Protein AF-A0A955VB31-F1 (afdb_monomer)

Mean predicted aligned error: 6.24 Å

pLDDT: mean 86.41, std 16.49, range [27.7, 98.5]

Foldseek 3Di:
DDDDPPDQDQKDKDWDWPDPDLPFPTKIWIWMAGVVLPGDFAWDKDWAAADWQLRDRTWIKMQGRADSVNPHGPWIWTWHGWMWTWHGGPGQQFKTWTKTAFTKTATWDADPPRRTTDGDDVTDIDTDHMDTDIDGRHPDD

Nearest PDB structures (foldseek):
  2bc3-assembly1_B-2  TM=2.198E-01  e=5.499E+00  Streptomyces avidinii

Sequence (141 aa):
VFSDDGTTPAALYYELYDTTDESAPYSLVSVELYYDFGAETGAQNITFTGENYADCGYCLLIYADCAADGSSCDKTYLAQSGTLDITANGGMTGNFAGSLSDVTLTEVTVDDEDFTSTPVAGGKTWCLPSLSFDQTIEPGE

Radius of gyration: 14.79 Å; Cα contacts (8 Å, |Δi|>4): 337; chains: 1; bounding box: 37×32×34 Å

Structure (mmCIF, N/CA/C/O backbone):
data_AF-A0A955VB31-F1
#
_entry.id   AF-A0A955VB31-F1
#
loop_
_atom_site.group_PDB
_atom_site.id
_atom_site.type_symbol
_atom_site.label_atom_id
_atom_site.label_alt_id
_atom_site.label_comp_id
_atom_site.label_asym_id
_atom_site.label_entity_id
_atom_site.label_seq_id
_atom_site.pdbx_PDB_ins_code
_atom_site.Cartn_x
_atom_site.Cartn_y
_atom_site.Cartn_z
_atom_site.occupancy
_atom_site.B_iso_or_equiv
_atom_site.auth_seq_id
_atom_site.auth_comp_id
_atom_site.auth_asym_id
_atom_site.auth_atom_id
_atom_site.pdbx_PDB_model_num
ATOM 1 N N . VAL A 1 1 ? 11.341 -11.866 -9.174 1.00 27.70 1 VAL A N 1
ATOM 2 C CA . VAL A 1 1 ? 11.832 -12.245 -10.528 1.00 27.70 1 VAL A CA 1
ATOM 3 C C . VAL A 1 1 ? 11.097 -11.399 -11.550 1.00 27.70 1 VAL A C 1
ATOM 5 O O . VAL A 1 1 ? 10.016 -11.772 -11.992 1.00 27.70 1 VAL A O 1
ATOM 8 N N . PHE A 1 2 ? 11.649 -10.236 -11.875 1.00 36.94 2 PHE A N 1
ATOM 9 C CA . PHE A 1 2 ? 11.095 -9.334 -12.883 1.00 36.94 2 PHE A CA 1
ATOM 10 C C . PHE A 1 2 ? 11.686 -9.679 -14.261 1.00 36.94 2 PHE A C 1
ATOM 12 O O . PHE A 1 2 ? 12.866 -10.007 -14.368 1.00 36.94 2 PHE A O 1
ATOM 19 N N . SER A 1 3 ? 10.867 -9.669 -15.316 1.00 31.22 3 SER A N 1
ATOM 20 C CA . SER A 1 3 ? 11.336 -9.690 -16.710 1.00 31.22 3 SER A CA 1
ATOM 21 C C . SER A 1 3 ? 11.099 -8.306 -17.303 1.00 31.22 3 SER A C 1
ATOM 23 O O . SER A 1 3 ? 9.955 -7.877 -17.406 1.00 31.22 3 SER A O 1
ATOM 25 N N . ASP A 1 4 ? 12.194 -7.623 -17.629 1.00 44.66 4 ASP A N 1
ATOM 26 C CA . ASP A 1 4 ? 12.269 -6.254 -18.148 1.00 44.66 4 ASP A CA 1
ATOM 27 C C . ASP A 1 4 ? 12.344 -6.284 -19.687 1.00 44.66 4 ASP A C 1
ATOM 29 O O . ASP A 1 4 ? 13.240 -6.915 -20.256 1.00 44.66 4 ASP A O 1
ATOM 33 N N . ASP A 1 5 ? 11.389 -5.645 -20.367 1.00 40.16 5 ASP A N 1
ATOM 34 C CA . ASP A 1 5 ? 11.367 -5.477 -21.826 1.00 40.16 5 ASP A CA 1
ATOM 35 C C . ASP A 1 5 ? 11.676 -4.034 -22.279 1.00 40.16 5 ASP A C 1
ATOM 37 O O . ASP A 1 5 ? 11.597 -3.724 -23.473 1.00 40.16 5 ASP A O 1
ATOM 41 N N . GLY A 1 6 ? 12.087 -3.154 -21.358 1.00 39.31 6 GLY A N 1
ATOM 42 C CA . GLY A 1 6 ? 12.460 -1.771 -21.657 1.00 39.31 6 GLY A CA 1
ATOM 43 C C . GLY A 1 6 ? 11.286 -0.833 -21.957 1.00 39.31 6 GLY A C 1
ATOM 44 O O . GLY A 1 6 ? 11.516 0.295 -22.405 1.00 39.31 6 GLY A O 1
ATOM 45 N N . THR A 1 7 ? 10.044 -1.257 -21.715 1.00 45.91 7 THR A N 1
ATOM 46 C CA . THR A 1 7 ? 8.884 -0.362 -21.608 1.00 45.91 7 THR A CA 1
ATOM 47 C C . THR A 1 7 ? 8.638 -0.009 -20.139 1.00 45.91 7 THR A C 1
ATOM 49 O O . THR A 1 7 ? 9.055 -0.738 -19.243 1.00 45.91 7 THR A O 1
ATOM 52 N N . THR A 1 8 ? 8.037 1.151 -19.847 1.00 49.53 8 THR A N 1
ATOM 53 C CA . THR A 1 8 ? 7.567 1.439 -18.479 1.00 49.53 8 THR A CA 1
ATOM 54 C C . THR A 1 8 ? 6.719 0.255 -18.013 1.00 49.53 8 THR A C 1
ATOM 56 O O . THR A 1 8 ? 5.786 -0.103 -18.735 1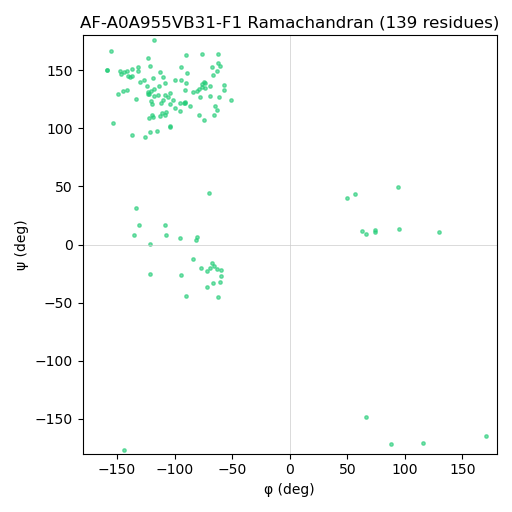.00 49.53 8 THR A O 1
ATOM 59 N N . PRO A 1 9 ? 7.034 -0.375 -16.871 1.00 56.00 9 PRO A N 1
ATOM 60 C CA . PRO A 1 9 ? 6.349 -1.587 -16.465 1.00 56.00 9 PRO A CA 1
ATOM 61 C C . PRO A 1 9 ? 4.902 -1.218 -16.149 1.00 56.00 9 PRO A C 1
ATOM 63 O O . PRO A 1 9 ? 4.636 -0.128 -15.644 1.00 56.00 9 PRO A O 1
ATOM 66 N N . ALA A 1 10 ? 3.961 -2.119 -16.422 1.00 61.34 10 ALA A N 1
ATOM 67 C CA . ALA A 1 10 ? 2.559 -1.883 -16.080 1.00 61.34 10 ALA A CA 1
ATOM 68 C C . ALA A 1 10 ? 2.365 -1.670 -14.563 1.00 61.34 10 ALA A C 1
ATOM 70 O O . ALA A 1 10 ? 1.444 -0.960 -14.161 1.00 61.34 10 ALA A O 1
ATOM 71 N N . ALA A 1 11 ? 3.259 -2.242 -13.739 1.00 68.00 11 ALA A N 1
ATOM 72 C CA . ALA A 1 11 ? 3.230 -2.161 -12.283 1.00 68.00 11 ALA A CA 1
ATOM 73 C C . ALA A 1 11 ? 4.636 -2.078 -11.647 1.00 68.00 11 ALA A C 1
ATOM 75 O O . ALA A 1 11 ? 5.583 -2.684 -12.153 1.00 68.00 11 ALA A O 1
ATOM 76 N N . LEU A 1 12 ? 4.758 -1.392 -10.507 1.00 74.25 12 LEU A N 1
ATOM 77 C CA . LEU A 1 12 ? 5.899 -1.462 -9.577 1.00 74.25 12 LEU A CA 1
ATOM 78 C C . LEU A 1 12 ? 5.405 -1.767 -8.164 1.00 74.25 12 LEU A C 1
ATOM 80 O O . LEU A 1 12 ? 4.398 -1.207 -7.751 1.00 74.25 12 LEU A O 1
ATOM 84 N N . TYR A 1 13 ? 6.140 -2.587 -7.415 1.00 78.19 13 TYR A N 1
ATOM 85 C CA . TYR A 1 13 ? 5.779 -2.999 -6.056 1.00 78.19 13 TYR A CA 1
ATOM 86 C C . TYR A 1 13 ? 6.900 -2.616 -5.093 1.00 78.19 13 TYR A C 1
ATOM 88 O O . TYR A 1 13 ? 8.063 -2.93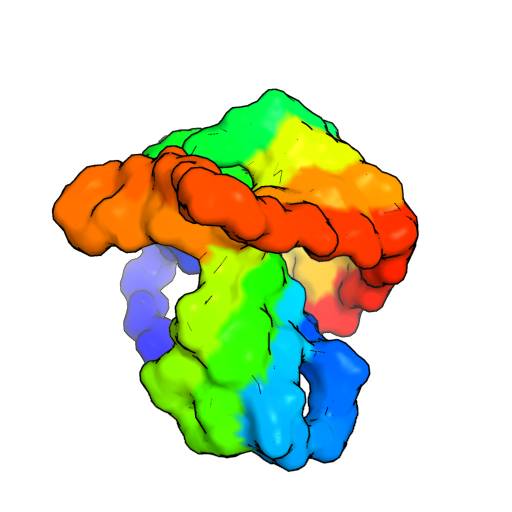9 -5.339 1.00 78.19 13 TYR A O 1
ATOM 96 N N . TYR A 1 14 ? 6.550 -1.942 -4.002 1.00 78.69 14 TYR A N 1
ATOM 97 C CA . TYR A 1 14 ? 7.475 -1.584 -2.931 1.00 78.69 14 TYR A CA 1
ATOM 98 C C . TYR A 1 14 ? 7.017 -2.214 -1.627 1.00 78.69 14 TYR A C 1
ATOM 100 O O . TYR A 1 14 ? 6.007 -1.799 -1.062 1.00 78.69 14 TYR A O 1
ATOM 108 N N . GLU A 1 15 ? 7.780 -3.185 -1.138 1.00 79.56 15 GLU A N 1
ATOM 109 C CA . GLU A 1 15 ? 7.461 -3.917 0.083 1.00 79.56 15 GLU A CA 1
ATOM 110 C C . GLU A 1 15 ? 8.343 -3.454 1.245 1.00 79.56 15 GLU A C 1
ATOM 112 O O . GLU A 1 15 ? 9.569 -3.366 1.141 1.00 79.56 15 GLU A O 1
ATOM 117 N N . LEU A 1 16 ? 7.708 -3.154 2.375 1.00 75.50 16 LEU A N 1
ATOM 118 C CA . LEU A 1 16 ? 8.353 -2.784 3.627 1.00 75.50 16 LEU A CA 1
ATOM 119 C C . LEU A 1 16 ? 7.991 -3.821 4.689 1.00 75.50 16 LEU A C 1
ATOM 121 O O . LEU A 1 16 ? 6.816 -4.103 4.936 1.00 75.50 16 LEU A O 1
ATOM 125 N N . TYR A 1 17 ? 9.017 -4.356 5.342 1.00 69.00 17 TYR A N 1
ATOM 126 C CA . TYR A 1 17 ? 8.887 -5.354 6.397 1.00 69.00 17 TYR A CA 1
ATOM 127 C C . TYR A 1 17 ? 8.792 -4.656 7.758 1.00 69.00 17 TYR A C 1
ATOM 129 O O . TYR A 1 17 ? 9.602 -3.782 8.067 1.00 69.00 17 TYR A O 1
ATOM 137 N N . ASP A 1 18 ? 7.826 -5.058 8.590 1.00 63.38 18 ASP A N 1
ATOM 138 C CA . ASP A 1 18 ? 7.659 -4.519 9.954 1.00 63.38 18 ASP A CA 1
ATOM 139 C C . ASP A 1 18 ? 8.794 -4.965 10.903 1.00 63.38 18 ASP A C 1
ATOM 141 O O . ASP A 1 18 ? 9.079 -4.339 11.924 1.00 63.38 18 ASP A O 1
ATOM 145 N N . THR A 1 19 ? 9.504 -6.045 10.564 1.00 58.03 19 THR A N 1
ATOM 146 C CA . THR A 1 19 ? 10.546 -6.621 11.421 1.00 58.03 19 THR A CA 1
ATOM 147 C C . THR A 1 19 ? 11.766 -7.049 10.618 1.00 58.03 19 THR A C 1
ATOM 149 O O . THR A 1 19 ? 11.628 -7.621 9.543 1.00 58.03 19 THR A O 1
ATOM 152 N N . THR A 1 20 ? 12.961 -6.882 11.187 1.00 56.41 20 THR A N 1
ATOM 153 C CA . THR A 1 20 ? 14.211 -7.461 10.654 1.00 56.41 20 THR A CA 1
ATOM 154 C C . THR A 1 20 ? 14.411 -8.933 11.042 1.00 56.41 20 THR A C 1
ATOM 156 O O . THR A 1 20 ? 15.478 -9.489 10.802 1.00 56.41 20 THR A O 1
ATOM 159 N N . ASP A 1 21 ? 13.438 -9.530 11.729 1.00 58.53 21 ASP A N 1
ATOM 160 C CA . ASP A 1 21 ? 13.469 -10.900 12.237 1.00 58.53 21 ASP A CA 1
ATOM 161 C C . ASP A 1 21 ? 12.208 -11.585 11.700 1.00 58.53 21 ASP A C 1
ATOM 163 O O . ASP A 1 21 ? 11.129 -11.435 12.267 1.00 58.53 21 ASP A O 1
ATOM 167 N N . GLU A 1 22 ? 12.321 -12.248 10.545 1.00 62.00 22 GLU A N 1
ATOM 168 C CA . GLU A 1 22 ? 11.218 -12.885 9.800 1.00 62.00 22 GLU A CA 1
ATOM 169 C C . GLU A 1 22 ? 10.666 -14.135 10.519 1.00 62.00 22 GLU A C 1
ATOM 171 O O . GLU A 1 22 ? 10.434 -15.195 9.934 1.00 62.00 22 GLU A O 1
ATOM 176 N N . SER A 1 23 ? 10.464 -14.058 11.833 1.00 68.75 23 SER A N 1
ATOM 177 C CA . SER A 1 23 ? 9.724 -15.078 12.556 1.00 68.75 23 SER A CA 1
ATOM 178 C C . SER A 1 23 ? 8.242 -14.909 12.241 1.00 68.75 23 SER A C 1
ATOM 180 O O . SER A 1 23 ? 7.600 -13.975 12.719 1.00 68.75 23 SER A O 1
ATOM 182 N N . ALA A 1 24 ? 7.695 -15.816 11.438 1.00 75.62 24 ALA A N 1
ATOM 183 C CA . ALA A 1 24 ? 6.273 -15.817 11.135 1.00 75.62 24 ALA A CA 1
ATOM 184 C C . ALA A 1 24 ? 5.389 -15.984 12.387 1.00 75.62 24 ALA A C 1
ATOM 186 O O . ALA A 1 24 ? 5.791 -16.652 13.350 1.00 75.62 24 ALA A O 1
ATOM 187 N N . PRO A 1 25 ? 4.142 -15.484 12.339 1.00 83.06 25 PRO A N 1
ATOM 188 C CA . PRO A 1 25 ? 3.572 -14.682 11.252 1.00 83.06 25 PRO A CA 1
ATOM 189 C C . PRO A 1 25 ? 4.113 -13.245 11.235 1.00 83.06 25 PRO A C 1
ATOM 191 O O . PRO A 1 25 ? 4.245 -12.630 12.291 1.00 83.06 25 PRO A O 1
ATOM 194 N N . TYR A 1 26 ? 4.381 -12.704 10.044 1.00 85.88 26 TYR A N 1
ATOM 195 C CA . TYR A 1 26 ? 4.757 -11.295 9.859 1.00 85.88 26 TYR A CA 1
ATOM 196 C C . TYR A 1 26 ? 3.738 -10.549 8.988 1.00 85.88 26 TYR A C 1
ATOM 198 O O . TYR A 1 26 ? 2.747 -11.122 8.530 1.00 85.88 26 TYR A O 1
ATOM 206 N N . SER A 1 27 ? 3.928 -9.240 8.826 1.00 89.88 27 SER A N 1
ATOM 207 C CA . SER A 1 27 ? 3.113 -8.396 7.949 1.00 89.88 27 SER A CA 1
ATOM 208 C C . SER A 1 27 ? 3.997 -7.516 7.069 1.00 89.88 27 SER A C 1
ATOM 210 O O . SER A 1 27 ? 5.095 -7.127 7.473 1.00 89.88 27 SER A O 1
ATOM 212 N N . LEU A 1 28 ? 3.499 -7.221 5.873 1.00 89.06 28 LEU A N 1
ATOM 213 C CA . LEU A 1 28 ? 4.154 -6.439 4.832 1.00 89.06 28 LEU A CA 1
ATOM 214 C C . LEU A 1 28 ? 3.296 -5.228 4.514 1.00 89.06 28 LEU A C 1
ATOM 216 O O . LEU A 1 28 ? 2.101 -5.379 4.268 1.00 89.06 28 LEU A O 1
ATOM 220 N N . VAL A 1 29 ? 3.903 -4.049 4.465 1.00 91.94 29 VAL A N 1
ATOM 221 C CA . VAL A 1 29 ? 3.281 -2.882 3.834 1.00 91.94 29 VAL A CA 1
ATOM 222 C C . VAL A 1 29 ? 3.723 -2.872 2.376 1.00 91.94 29 VAL A C 1
ATOM 224 O O . VAL A 1 29 ? 4.922 -2.827 2.116 1.00 91.94 29 VAL A O 1
ATOM 227 N N . SER A 1 30 ? 2.775 -2.910 1.442 1.00 93.25 30 SER A N 1
ATOM 228 C CA . SER A 1 30 ? 3.039 -2.874 0.000 1.00 93.25 30 SER A CA 1
ATOM 229 C C . SER A 1 30 ? 2.472 -1.596 -0.609 1.00 93.25 30 SER A C 1
ATOM 231 O O . SER A 1 30 ? 1.302 -1.268 -0.400 1.00 93.25 30 SER A O 1
ATOM 233 N N . VAL A 1 31 ? 3.299 -0.865 -1.355 1.00 93.38 31 VAL A N 1
ATOM 234 C CA . VAL A 1 31 ? 2.855 0.225 -2.229 1.00 93.38 31 VAL A CA 1
ATOM 235 C C . VAL A 1 31 ? 2.993 -0.248 -3.668 1.00 93.38 31 VAL A C 1
ATOM 237 O O . VAL A 1 31 ? 4.107 -0.422 -4.161 1.00 93.38 31 VAL A O 1
ATOM 240 N N . GLU A 1 32 ? 1.864 -0.444 -4.338 1.00 93.88 32 GLU A N 1
ATOM 241 C CA . GLU A 1 32 ? 1.797 -0.911 -5.723 1.00 93.88 32 GLU A CA 1
ATOM 242 C C . GLU A 1 32 ? 1.411 0.256 -6.637 1.00 93.88 32 GLU A C 1
ATOM 244 O O . GLU A 1 32 ? 0.437 0.967 -6.383 1.00 93.88 32 GLU A O 1
ATOM 249 N N . LEU A 1 33 ? 2.207 0.497 -7.676 1.00 93.56 33 LEU A N 1
ATOM 250 C CA . LEU A 1 33 ? 2.040 1.604 -8.611 1.00 93.56 33 LEU A CA 1
ATOM 251 C C . LEU A 1 33 ? 1.673 1.045 -9.974 1.00 93.56 33 LEU A C 1
ATOM 253 O O . LEU A 1 33 ? 2.534 0.479 -10.643 1.00 93.56 33 LEU A O 1
ATOM 257 N N . TYR A 1 34 ? 0.438 1.265 -10.405 1.00 92.12 34 TYR A N 1
ATOM 258 C CA . TYR A 1 34 ? -0.061 0.855 -11.710 1.00 92.12 34 TYR A CA 1
ATOM 259 C C . TYR A 1 34 ? -0.147 2.054 -12.658 1.00 92.12 34 TYR A C 1
ATOM 261 O O . TYR A 1 34 ? -1.060 2.880 -12.586 1.00 92.12 34 TYR A O 1
ATOM 269 N N . TYR A 1 35 ? 0.822 2.168 -13.566 1.00 90.00 35 TYR A N 1
ATOM 270 C CA . TYR A 1 35 ? 0.952 3.335 -14.449 1.00 90.00 35 TYR A CA 1
ATOM 271 C C . TYR A 1 35 ? -0.206 3.461 -15.446 1.00 90.00 35 TYR A C 1
ATOM 273 O O . TYR A 1 35 ? -0.655 4.573 -15.728 1.00 90.00 35 TYR A O 1
ATOM 281 N N . ASP A 1 36 ? -0.766 2.337 -15.898 1.00 90.94 36 ASP A N 1
ATOM 282 C CA . ASP A 1 36 ? -1.948 2.320 -16.773 1.00 90.94 36 ASP A CA 1
ATOM 283 C C . ASP A 1 36 ? -3.226 2.816 -16.066 1.00 90.94 36 ASP A C 1
ATOM 285 O O . ASP A 1 36 ? -4.192 3.205 -16.726 1.00 90.94 36 ASP A O 1
ATOM 289 N N . PHE A 1 37 ? -3.207 2.872 -14.731 1.00 91.88 37 PHE A N 1
ATOM 290 C CA . PHE A 1 37 ? -4.296 3.353 -13.876 1.00 91.88 37 PHE A CA 1
ATOM 291 C C . PHE A 1 37 ? -3.982 4.716 -13.234 1.00 91.88 37 PHE A C 1
ATOM 293 O O . PHE A 1 37 ? -4.643 5.145 -12.290 1.00 91.88 37 PHE A O 1
ATOM 300 N N . GLY A 1 38 ? -2.993 5.438 -13.772 1.00 91.75 38 GLY A N 1
ATOM 301 C CA . GLY A 1 38 ? -2.696 6.817 -13.384 1.00 91.75 38 GLY A CA 1
ATOM 302 C C . GLY A 1 38 ? -1.619 6.974 -12.312 1.00 91.75 38 GLY A C 1
ATOM 303 O O . GLY A 1 38 ? -1.477 8.070 -11.769 1.00 91.75 38 GLY A O 1
ATOM 304 N N . ALA A 1 39 ? -0.842 5.927 -12.010 1.00 93.69 39 ALA A N 1
ATOM 305 C CA . ALA A 1 39 ? 0.417 6.129 -11.299 1.00 93.69 39 ALA A CA 1
ATOM 306 C C . ALA A 1 39 ? 1.383 6.974 -12.142 1.00 93.69 39 ALA A C 1
ATOM 308 O O . ALA A 1 39 ? 1.392 6.909 -13.370 1.00 93.69 39 ALA A O 1
ATOM 309 N N . GLU A 1 40 ? 2.236 7.749 -11.482 1.00 92.25 40 GLU A N 1
ATOM 310 C CA . GLU A 1 40 ? 3.195 8.644 -12.118 1.00 92.25 40 GLU A CA 1
ATOM 311 C C . GLU A 1 40 ? 4.558 8.551 -11.425 1.00 92.25 40 GLU A C 1
ATOM 313 O O . GLU A 1 40 ? 4.678 8.283 -10.228 1.00 92.25 40 GLU A O 1
ATOM 318 N N . THR A 1 41 ? 5.620 8.794 -12.192 1.00 91.94 41 THR A N 1
ATOM 319 C CA . THR A 1 41 ? 6.965 9.010 -11.644 1.00 91.94 41 THR A CA 1
ATOM 320 C C . THR A 1 41 ? 7.098 10.412 -11.044 1.00 91.94 41 THR A C 1
ATOM 322 O O . THR A 1 41 ? 6.344 11.322 -11.388 1.00 91.94 41 THR A O 1
ATOM 325 N N . GLY A 1 42 ? 8.128 10.626 -10.226 1.00 92.69 42 GLY A N 1
ATOM 326 C CA . GLY A 1 42 ? 8.390 11.905 -9.566 1.00 92.69 42 GLY A CA 1
ATOM 327 C C . GLY A 1 42 ? 7.669 12.064 -8.226 1.00 92.69 42 GLY A C 1
ATOM 328 O O . GLY A 1 42 ? 7.129 11.111 -7.674 1.00 92.69 42 GLY A O 1
ATOM 329 N N . ALA A 1 43 ? 7.730 13.275 -7.672 1.00 95.94 43 ALA A N 1
ATOM 330 C CA . ALA A 1 43 ? 7.093 13.589 -6.398 1.00 95.94 43 ALA A CA 1
ATOM 331 C C . ALA A 1 43 ? 5.578 13.748 -6.572 1.00 95.94 43 ALA A C 1
ATOM 333 O O . ALA A 1 43 ? 5.134 14.408 -7.512 1.00 95.94 43 ALA A O 1
ATOM 334 N N . GLN A 1 44 ? 4.805 13.154 -5.669 1.00 97.06 44 GLN A N 1
ATOM 335 C CA . GLN A 1 44 ? 3.350 13.055 -5.756 1.00 97.06 44 GLN A CA 1
ATOM 336 C C . GLN A 1 44 ? 2.744 13.106 -4.356 1.00 97.06 44 GLN A C 1
ATOM 338 O O . GLN A 1 44 ? 3.325 12.587 -3.408 1.00 97.06 44 GLN A O 1
ATOM 343 N N . ASN A 1 45 ? 1.556 13.690 -4.233 1.00 97.56 45 ASN A N 1
ATOM 344 C CA . ASN A 1 45 ? 0.790 13.672 -2.992 1.00 97.56 45 ASN A CA 1
ATOM 345 C C . ASN A 1 45 ? -0.575 13.040 -3.270 1.00 97.56 45 ASN A C 1
ATOM 347 O O . ASN A 1 45 ? -1.406 13.621 -3.968 1.00 97.56 45 ASN A O 1
ATOM 351 N N . ILE A 1 46 ? -0.772 11.829 -2.760 1.00 97.69 46 ILE A N 1
ATOM 352 C CA . ILE A 1 46 ? -1.948 11.001 -3.003 1.00 97.69 46 ILE A CA 1
ATOM 353 C C . ILE A 1 46 ? -2.780 10.967 -1.729 1.00 97.69 46 ILE A C 1
ATOM 355 O O . ILE A 1 46 ? -2.270 10.659 -0.655 1.00 97.69 46 ILE A O 1
ATOM 359 N N . THR A 1 47 ? -4.071 11.269 -1.844 1.00 98.06 47 THR A N 1
ATOM 360 C CA . THR A 1 47 ? -5.040 11.086 -0.758 1.00 98.06 47 THR A CA 1
ATOM 361 C C . THR A 1 47 ? -5.880 9.857 -1.057 1.00 98.06 47 THR A C 1
ATOM 363 O O . THR A 1 47 ? -6.569 9.837 -2.074 1.00 98.06 47 THR A O 1
ATOM 366 N N . PHE A 1 48 ? -5.861 8.875 -0.159 1.00 97.56 48 PHE A N 1
ATOM 367 C CA . PHE A 1 48 ? -6.709 7.696 -0.285 1.00 97.56 48 PHE A CA 1
ATOM 368 C C . PHE A 1 48 ? -8.153 8.058 0.045 1.00 97.56 48 PHE A C 1
ATOM 370 O O . PHE A 1 48 ? -8.417 8.745 1.040 1.00 97.56 48 PHE A O 1
ATOM 377 N N . THR A 1 49 ? -9.092 7.603 -0.781 1.00 96.12 49 THR A N 1
ATOM 378 C CA . THR A 1 49 ? -10.527 7.916 -0.606 1.00 96.12 49 THR A CA 1
ATOM 379 C C . THR A 1 49 ? -11.448 6.699 -0.681 1.00 96.12 49 THR A C 1
ATOM 381 O O . THR A 1 49 ? -12.664 6.855 -0.805 1.00 96.12 49 THR A O 1
ATOM 384 N N . GLY A 1 50 ? -10.877 5.499 -0.544 1.00 90.75 50 GLY A N 1
ATOM 385 C CA . GLY A 1 50 ? -11.597 4.230 -0.626 1.00 90.75 50 GLY A CA 1
ATOM 386 C C . GLY A 1 50 ? -11.550 3.648 -2.028 1.00 90.75 50 GLY A C 1
ATOM 387 O O . GLY A 1 50 ? -12.601 3.324 -2.580 1.00 90.75 50 GLY A O 1
ATOM 388 N N . GLU A 1 51 ? -10.351 3.568 -2.616 1.00 90.06 51 GLU A N 1
ATOM 389 C CA . GLU A 1 51 ? -10.184 2.973 -3.941 1.00 90.06 51 GLU A CA 1
ATOM 390 C C . GLU A 1 51 ? -10.580 1.490 -3.948 1.00 90.06 51 GLU A C 1
ATOM 392 O O . GLU A 1 51 ? -10.551 0.803 -2.918 1.00 90.06 51 GLU A O 1
ATOM 397 N N . ASN A 1 52 ? -10.939 0.992 -5.133 1.00 96.81 52 ASN A N 1
ATOM 398 C CA . ASN A 1 52 ? -10.990 -0.435 -5.389 1.00 96.81 52 ASN A CA 1
ATOM 399 C C . ASN A 1 52 ? -9.620 -0.896 -5.899 1.00 96.81 52 ASN A C 1
ATOM 401 O O . ASN A 1 52 ? -8.928 -0.153 -6.591 1.00 96.81 52 ASN A O 1
ATOM 405 N N . TYR A 1 53 ? -9.226 -2.128 -5.587 1.00 97.44 53 TYR A N 1
ATOM 406 C CA . TYR A 1 53 ? -7.968 -2.665 -6.102 1.00 97.44 53 TYR A CA 1
ATOM 407 C C . TYR A 1 53 ? -7.927 -2.723 -7.641 1.00 97.44 53 TYR A C 1
ATOM 409 O O . TYR A 1 53 ? -6.883 -2.478 -8.234 1.00 97.44 53 TYR A O 1
ATOM 417 N N . ALA A 1 54 ? -9.070 -2.954 -8.294 1.00 96.56 54 ALA A N 1
ATOM 418 C CA . ALA A 1 54 ? -9.163 -3.072 -9.749 1.00 96.56 54 ALA A CA 1
ATOM 419 C C . ALA A 1 54 ? -8.835 -1.780 -10.521 1.00 96.56 54 ALA A C 1
ATOM 421 O O . ALA A 1 54 ? -8.611 -1.840 -11.731 1.00 96.56 54 ALA A O 1
ATOM 422 N N . ASP A 1 55 ? -8.875 -0.614 -9.867 1.00 94.25 55 ASP A N 1
ATOM 423 C CA . ASP A 1 55 ? -8.736 0.683 -10.532 1.00 94.25 55 ASP A CA 1
ATOM 424 C C . ASP A 1 55 ? -7.800 1.682 -9.832 1.00 94.25 55 ASP A C 1
ATOM 426 O O . ASP A 1 55 ? -7.697 2.832 -10.272 1.00 94.25 55 ASP A O 1
ATOM 430 N N . CYS A 1 56 ? -7.063 1.271 -8.795 1.00 94.94 56 CYS A N 1
ATOM 431 C CA . CYS A 1 56 ? -6.091 2.146 -8.144 1.00 94.94 56 CYS A CA 1
ATOM 432 C C . CYS A 1 56 ? -4.787 2.275 -8.945 1.00 94.94 56 CYS A C 1
ATOM 434 O O . CYS A 1 56 ? -4.104 1.304 -9.250 1.00 94.94 56 CYS A O 1
ATOM 436 N N . GLY A 1 57 ? -4.385 3.520 -9.221 1.00 95.19 57 GLY A N 1
ATOM 437 C CA . GLY A 1 57 ? -3.026 3.819 -9.681 1.00 95.19 57 GLY A CA 1
ATOM 438 C C . GLY A 1 57 ? -1.994 3.665 -8.560 1.00 95.19 57 GLY A C 1
ATOM 439 O O . GLY A 1 57 ? -0.897 3.179 -8.793 1.00 95.19 57 GLY A O 1
ATOM 440 N N . TYR A 1 58 ? -2.351 4.037 -7.328 1.00 95.81 58 TYR A N 1
ATOM 441 C CA . TYR A 1 58 ? -1.511 3.866 -6.141 1.00 95.81 58 TYR A CA 1
ATOM 442 C C . TYR A 1 58 ? -2.261 3.013 -5.124 1.00 95.81 58 TYR A C 1
ATOM 444 O O . TYR A 1 58 ? -3.094 3.524 -4.376 1.00 95.81 58 TYR A O 1
ATOM 452 N N . CYS A 1 59 ? -1.982 1.718 -5.102 1.00 97.00 59 CYS A N 1
ATOM 453 C CA . CYS A 1 59 ? -2.628 0.782 -4.195 1.00 97.00 59 CYS A CA 1
ATOM 454 C C . CYS A 1 59 ? -1.748 0.597 -2.960 1.00 97.00 59 CYS A C 1
ATOM 456 O O . CYS A 1 59 ? -0.633 0.083 -3.049 1.00 97.00 59 CYS A O 1
ATOM 458 N N . LEU A 1 60 ? -2.240 1.023 -1.798 1.00 97.12 60 LEU A N 1
ATOM 459 C CA . LEU A 1 60 ? -1.568 0.782 -0.526 1.00 97.12 60 LEU A CA 1
ATOM 460 C C . LEU A 1 60 ? -2.220 -0.396 0.187 1.00 97.12 60 LEU A C 1
ATOM 462 O O . LEU A 1 60 ? -3.388 -0.328 0.584 1.00 97.12 60 LEU A O 1
ATOM 466 N N . LEU A 1 61 ? -1.434 -1.446 0.381 1.00 97.12 61 LEU A N 1
ATOM 467 C CA . LEU A 1 61 ? -1.875 -2.708 0.944 1.00 97.12 61 LEU A CA 1
ATOM 468 C C . LEU A 1 61 ? -1.090 -3.060 2.205 1.00 97.12 61 LEU A C 1
ATOM 470 O O . LEU A 1 61 ? 0.071 -2.683 2.373 1.00 97.12 61 LEU A O 1
ATOM 474 N N . ILE A 1 62 ? -1.727 -3.836 3.078 1.00 95.62 62 ILE A N 1
ATOM 475 C CA . ILE A 1 62 ? -1.030 -4.646 4.074 1.00 95.62 62 ILE A CA 1
ATOM 476 C C . ILE A 1 62 ? -1.372 -6.106 3.829 1.00 95.62 62 ILE A C 1
ATOM 478 O O . ILE A 1 62 ? -2.539 -6.494 3.928 1.00 95.62 62 ILE A O 1
ATOM 482 N N . TYR A 1 63 ? -0.350 -6.913 3.571 1.00 94.75 63 TYR A N 1
ATOM 483 C CA . TYR A 1 63 ? -0.458 -8.364 3.614 1.00 94.75 63 TYR A CA 1
ATOM 484 C C . TYR A 1 63 ? -0.084 -8.818 5.022 1.00 94.75 63 TYR A C 1
ATOM 486 O O . TYR A 1 63 ? 0.996 -8.493 5.514 1.00 94.75 63 TYR A O 1
ATOM 494 N N . ALA A 1 64 ? -0.989 -9.510 5.706 1.00 93.38 64 ALA A N 1
ATOM 495 C CA . ALA A 1 64 ? -0.812 -9.889 7.103 1.00 93.38 64 ALA A CA 1
ATOM 496 C C . ALA A 1 64 ? -0.921 -11.395 7.304 1.00 93.38 64 ALA A C 1
ATOM 498 O O . ALA A 1 64 ? -1.512 -12.115 6.498 1.00 93.38 64 ALA A O 1
ATOM 499 N N . ASP A 1 65 ? -0.381 -11.839 8.439 1.00 92.50 65 ASP A N 1
ATOM 500 C CA . ASP A 1 65 ? -0.282 -13.247 8.806 1.00 92.50 65 ASP A CA 1
ATOM 501 C C . ASP A 1 65 ? 0.481 -14.061 7.742 1.00 92.50 65 ASP A C 1
ATOM 503 O O . ASP A 1 65 ? 0.073 -15.150 7.344 1.00 92.50 65 ASP A O 1
ATOM 507 N N . CYS A 1 66 ? 1.595 -13.502 7.259 1.00 90.31 66 CYS A N 1
ATOM 508 C CA . CYS A 1 66 ? 2.430 -14.117 6.234 1.00 90.31 66 CYS A CA 1
ATOM 509 C C . CYS A 1 66 ? 3.249 -15.292 6.787 1.00 90.31 66 CYS A C 1
ATOM 511 O O . CYS A 1 66 ? 3.792 -15.229 7.898 1.00 90.31 66 CYS A O 1
ATOM 513 N N . ALA A 1 67 ? 3.343 -16.369 6.004 1.00 88.69 67 ALA A N 1
ATOM 514 C CA . ALA A 1 67 ? 4.146 -17.548 6.311 1.00 88.69 67 ALA A CA 1
ATOM 515 C C . ALA A 1 67 ? 5.649 -17.224 6.279 1.00 88.69 67 ALA A C 1
ATOM 517 O O . ALA A 1 67 ? 6.076 -16.335 5.555 1.00 88.69 67 ALA A O 1
ATOM 518 N N . ALA A 1 68 ? 6.465 -17.971 7.034 1.00 82.94 68 ALA A N 1
ATOM 519 C CA . ALA A 1 68 ? 7.897 -17.670 7.217 1.00 82.94 68 ALA A CA 1
ATOM 520 C C . ALA A 1 68 ? 8.725 -17.731 5.927 1.00 82.94 68 ALA A C 1
ATOM 522 O O . ALA A 1 68 ? 9.819 -17.190 5.874 1.00 82.94 68 ALA A O 1
ATOM 523 N N . ASP A 1 69 ? 8.228 -18.433 4.913 1.00 80.00 69 ASP A N 1
ATOM 524 C CA . ASP A 1 69 ? 8.849 -18.544 3.596 1.00 80.00 69 ASP A CA 1
ATOM 525 C C . ASP A 1 69 ? 8.292 -17.530 2.582 1.00 80.00 69 ASP A C 1
ATOM 527 O O . ASP A 1 69 ? 8.622 -17.614 1.400 1.00 80.00 69 ASP A O 1
ATOM 531 N N . GLY A 1 70 ? 7.419 -16.615 3.020 1.00 76.69 70 GLY A N 1
ATOM 532 C CA . GLY A 1 70 ? 6.756 -15.613 2.185 1.00 76.69 70 GLY A CA 1
ATOM 533 C C . GLY A 1 70 ? 5.785 -16.185 1.153 1.00 76.69 70 GLY A C 1
ATOM 534 O O . GLY A 1 70 ? 5.311 -15.453 0.291 1.00 76.69 70 GLY A O 1
ATOM 535 N N . SER A 1 71 ? 5.475 -17.485 1.210 1.00 82.75 71 SER A N 1
ATOM 536 C CA . SER A 1 71 ? 4.682 -18.153 0.170 1.00 82.75 71 SER A CA 1
ATOM 537 C C . SER A 1 71 ? 3.201 -17.769 0.170 1.00 82.75 71 SER A C 1
ATOM 539 O O . SER A 1 71 ? 2.528 -17.922 -0.850 1.00 82.75 71 SER A O 1
ATOM 541 N N . SER A 1 72 ? 2.682 -17.291 1.302 1.00 88.31 72 SER A N 1
ATOM 542 C CA . SER A 1 72 ? 1.285 -16.889 1.448 1.00 88.31 72 SER A CA 1
ATOM 543 C C . SER A 1 72 ? 1.087 -15.939 2.621 1.00 88.31 72 SER A C 1
ATOM 545 O O . SER A 1 72 ? 1.756 -16.079 3.646 1.00 88.31 72 SER A O 1
ATOM 547 N N . CYS A 1 73 ? 0.090 -15.067 2.508 1.00 93.31 73 CYS A N 1
ATOM 548 C CA . CYS A 1 73 ? -0.449 -14.275 3.608 1.00 93.31 73 CYS A CA 1
ATOM 549 C C . CYS A 1 73 ? -1.954 -14.536 3.711 1.00 93.31 73 CYS A C 1
ATOM 551 O O . CYS A 1 73 ? -2.643 -14.590 2.692 1.00 93.31 73 CYS A O 1
ATOM 553 N N . ASP A 1 74 ? -2.469 -14.710 4.929 1.00 94.94 74 ASP A N 1
ATOM 554 C CA . ASP A 1 74 ? -3.878 -15.078 5.132 1.00 94.94 74 ASP A CA 1
ATOM 555 C C . ASP A 1 74 ? -4.834 -13.893 4.941 1.00 94.94 74 ASP A C 1
ATOM 557 O O . ASP A 1 74 ? -6.039 -14.091 4.762 1.00 94.94 74 ASP A O 1
ATOM 561 N N . LYS A 1 75 ? -4.329 -12.656 5.030 1.00 96.69 75 LYS A N 1
ATOM 562 C CA . LYS A 1 75 ? -5.155 -11.446 4.990 1.00 96.69 75 LYS A CA 1
ATOM 563 C C . LYS A 1 75 ? -4.552 -10.361 4.123 1.00 96.69 75 LYS A C 1
ATOM 565 O O . LYS A 1 75 ? -3.347 -10.125 4.158 1.00 96.69 75 LYS A O 1
ATOM 570 N N 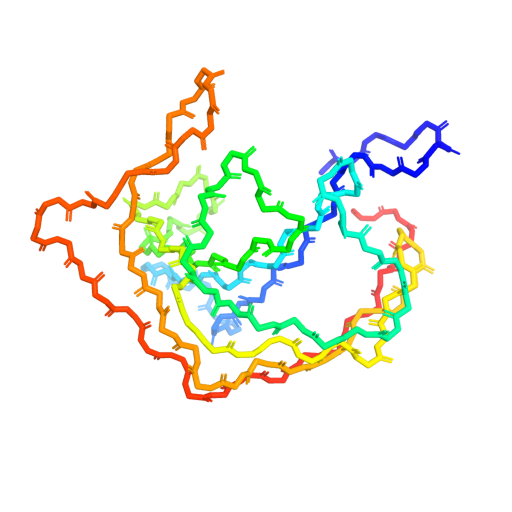. THR A 1 76 ? -5.443 -9.631 3.463 1.00 97.50 76 THR A N 1
ATOM 571 C CA . THR A 1 76 ? -5.124 -8.433 2.692 1.00 97.50 76 THR A CA 1
ATOM 572 C C . THR A 1 76 ? -5.951 -7.272 3.221 1.00 97.50 76 THR A C 1
ATOM 574 O O . THR A 1 76 ? -7.163 -7.395 3.402 1.00 97.50 76 THR A O 1
ATOM 577 N N . TYR A 1 77 ? -5.307 -6.140 3.476 1.00 98.06 77 TYR A N 1
ATOM 578 C CA . TYR A 1 77 ? -5.959 -4.889 3.844 1.00 98.06 77 TYR A CA 1
ATOM 579 C C . TYR A 1 77 ? -5.657 -3.845 2.782 1.00 98.06 77 TYR A C 1
ATOM 581 O O . TYR A 1 77 ? -4.500 -3.687 2.423 1.00 98.06 77 TYR A O 1
ATOM 589 N N . LEU A 1 78 ? -6.667 -3.104 2.332 1.00 98.38 78 LEU A N 1
AT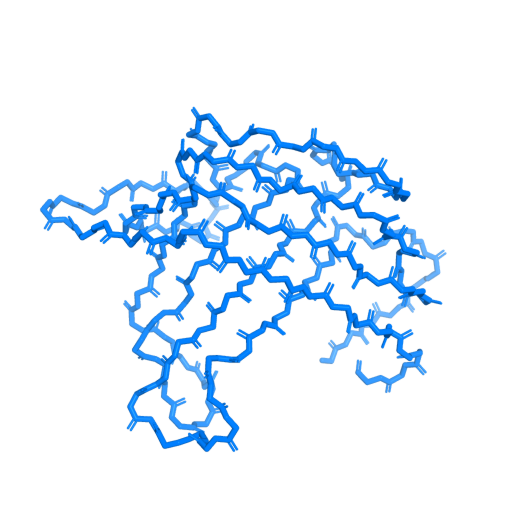OM 590 C CA . LEU A 1 78 ? -6.526 -2.033 1.342 1.00 98.38 78 LEU A CA 1
ATOM 591 C C . LEU A 1 78 ? -6.833 -0.682 1.983 1.00 98.38 78 LEU A C 1
ATOM 593 O O . LEU A 1 78 ? -7.798 -0.557 2.748 1.00 98.38 78 LEU A O 1
ATOM 597 N N . ALA A 1 79 ? -6.013 0.324 1.682 1.00 98.12 79 ALA A N 1
ATOM 598 C CA . ALA A 1 79 ? -6.201 1.683 2.170 1.00 98.12 79 ALA A CA 1
ATOM 599 C C . ALA A 1 79 ? -7.574 2.248 1.788 1.00 98.12 79 ALA A C 1
ATOM 601 O O . ALA A 1 79 ? -8.081 2.053 0.691 1.00 98.12 79 ALA A O 1
ATOM 602 N N . GLN A 1 80 ? -8.197 2.930 2.745 1.00 97.56 80 GLN A N 1
ATOM 603 C CA . GLN A 1 80 ? -9.507 3.568 2.601 1.00 97.56 80 GLN A CA 1
ATOM 604 C C . GLN A 1 80 ? -9.443 5.072 2.867 1.00 97.56 80 GLN A C 1
ATOM 606 O O . GLN A 1 80 ? -10.280 5.835 2.392 1.00 97.56 80 GLN A O 1
ATOM 611 N N . SER A 1 81 ? -8.458 5.510 3.647 1.00 98.31 81 SER A N 1
ATOM 612 C CA . SER A 1 81 ? -8.194 6.918 3.912 1.00 98.31 81 SER A CA 1
ATOM 613 C C . SER A 1 81 ? -6.737 7.128 4.294 1.00 98.31 81 SER A C 1
ATOM 615 O O . SER A 1 81 ? -6.046 6.174 4.651 1.00 98.31 81 SER A O 1
ATOM 617 N N . GLY A 1 82 ? -6.304 8.386 4.285 1.00 98.12 82 GLY A N 1
ATOM 618 C CA . GLY A 1 82 ? -4.953 8.802 4.656 1.00 98.12 82 GLY A CA 1
ATOM 619 C C . GLY A 1 82 ? -4.218 9.404 3.470 1.00 98.12 82 GLY A C 1
ATOM 620 O O . GLY A 1 82 ? -4.819 9.675 2.430 1.00 98.12 82 GLY A O 1
ATOM 621 N N . THR A 1 83 ? -2.922 9.636 3.637 1.00 98.38 83 THR A N 1
ATOM 622 C CA . THR A 1 83 ? -2.096 10.272 2.603 1.00 98.38 83 THR A CA 1
ATOM 623 C C . THR A 1 83 ? -0.827 9.470 2.359 1.00 98.38 83 THR A C 1
ATOM 625 O O . THR A 1 83 ? -0.198 9.007 3.311 1.00 98.38 83 THR A O 1
ATOM 628 N N . LEU A 1 84 ? -0.445 9.358 1.092 1.00 97.75 84 LEU A N 1
ATOM 629 C CA . LEU A 1 84 ? 0.871 8.941 0.631 1.00 97.75 84 LEU A CA 1
ATOM 630 C C . LEU A 1 84 ? 1.566 10.155 0.004 1.00 97.75 84 LEU A C 1
ATOM 632 O O . LEU A 1 84 ? 1.137 10.670 -1.026 1.00 97.75 84 LEU A O 1
ATOM 636 N N . ASP A 1 85 ? 2.637 10.616 0.639 1.00 98.19 85 ASP A N 1
ATOM 637 C CA . ASP A 1 85 ? 3.489 11.697 0.151 1.00 98.19 85 ASP A CA 1
ATOM 638 C C . ASP A 1 85 ? 4.785 11.109 -0.407 1.00 98.19 85 ASP A C 1
ATOM 640 O O . ASP A 1 85 ? 5.682 10.713 0.338 1.00 98.19 85 ASP A O 1
ATOM 644 N N . ILE A 1 86 ? 4.866 11.007 -1.729 1.00 97.12 86 ILE A N 1
ATOM 645 C CA . ILE A 1 86 ? 6.041 10.540 -2.459 1.00 97.12 86 ILE A CA 1
ATOM 646 C C . ILE A 1 86 ? 6.946 11.742 -2.701 1.00 97.12 86 ILE A C 1
ATOM 648 O O . ILE A 1 86 ? 6.593 12.686 -3.406 1.00 97.12 86 ILE A O 1
ATOM 652 N N . THR A 1 87 ? 8.158 11.680 -2.167 1.00 97.12 87 THR A N 1
ATOM 653 C CA . THR A 1 87 ? 9.194 12.705 -2.362 1.00 97.12 87 THR A CA 1
ATOM 654 C C . THR A 1 87 ? 10.143 12.358 -3.506 1.00 97.12 87 THR A C 1
ATOM 656 O O . THR A 1 87 ? 10.692 13.255 -4.148 1.00 97.12 87 THR A O 1
ATOM 659 N N . ALA A 1 88 ? 10.297 11.068 -3.807 1.00 94.19 88 ALA A N 1
ATOM 660 C CA . ALA A 1 88 ? 11.010 10.570 -4.972 1.00 94.19 88 ALA A CA 1
ATOM 661 C C . ALA A 1 88 ? 10.334 9.298 -5.494 1.00 94.19 88 ALA A C 1
ATOM 663 O O . ALA A 1 88 ? 10.069 8.385 -4.722 1.00 94.19 88 ALA A O 1
ATOM 664 N N . ASN A 1 89 ? 10.091 9.239 -6.803 1.00 92.06 89 ASN A N 1
ATOM 665 C CA . ASN A 1 89 ? 9.767 8.012 -7.527 1.00 92.06 89 ASN A CA 1
ATOM 666 C C . ASN A 1 89 ? 10.553 8.018 -8.837 1.00 92.06 89 ASN A C 1
ATOM 668 O O . ASN A 1 89 ? 10.142 8.635 -9.824 1.00 92.06 89 ASN A O 1
ATOM 672 N N . GLY A 1 90 ? 11.719 7.382 -8.814 1.00 87.56 90 GLY A N 1
ATOM 673 C CA . GLY A 1 90 ? 12.600 7.256 -9.970 1.00 87.56 90 GLY A CA 1
ATOM 674 C C . GLY A 1 90 ? 12.201 6.153 -10.954 1.00 87.56 90 GLY A C 1
ATOM 675 O O . GLY A 1 90 ? 12.952 5.906 -11.897 1.00 87.56 90 GLY A O 1
ATOM 676 N N . GLY A 1 91 ? 11.051 5.497 -10.759 1.00 84.12 91 GLY A N 1
ATOM 677 C CA . GLY A 1 91 ? 10.636 4.340 -11.549 1.00 84.12 91 GLY A CA 1
ATOM 678 C C . GLY A 1 91 ? 11.544 3.129 -11.313 1.00 84.12 91 GLY A C 1
ATOM 679 O O . GLY A 1 91 ? 12.108 2.970 -10.237 1.00 84.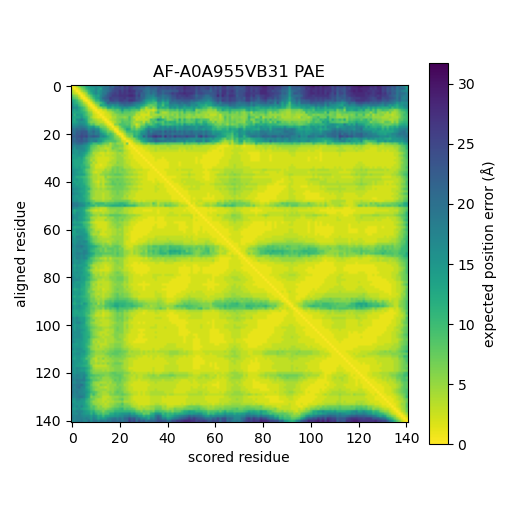12 91 GLY A O 1
ATOM 680 N N . MET A 1 92 ? 11.716 2.293 -12.340 1.00 76.25 92 MET A N 1
ATOM 681 C CA . MET A 1 92 ? 12.405 0.993 -12.248 1.00 76.25 92 MET A CA 1
ATOM 682 C C . MET A 1 92 ? 13.868 1.027 -11.792 1.00 76.25 92 MET A C 1
ATOM 684 O O . MET A 1 92 ? 14.395 0.001 -11.387 1.00 76.25 92 MET A O 1
ATOM 688 N N . THR A 1 93 ? 14.561 2.156 -11.922 1.00 77.94 93 THR A N 1
ATOM 689 C CA . THR A 1 93 ? 16.014 2.225 -11.685 1.00 77.94 93 THR A CA 1
ATOM 690 C C . THR A 1 93 ? 16.387 3.423 -10.823 1.00 77.94 93 THR A C 1
ATOM 692 O O . THR A 1 93 ? 17.419 4.061 -11.044 1.00 77.94 93 THR A O 1
ATOM 695 N N . GLY A 1 94 ? 15.503 3.822 -9.913 1.00 84.25 94 GLY A N 1
ATOM 696 C CA . GLY A 1 94 ? 15.708 5.019 -9.117 1.00 84.25 94 GLY A CA 1
ATOM 697 C C . GLY A 1 94 ? 15.192 4.901 -7.697 1.00 84.25 94 GLY A C 1
ATOM 698 O O . GLY A 1 94 ? 14.739 3.854 -7.246 1.00 84.25 94 GLY A O 1
ATOM 699 N N . ASN A 1 95 ? 15.312 6.010 -6.974 1.00 90.50 95 ASN A N 1
ATOM 700 C CA . ASN A 1 95 ? 14.905 6.066 -5.583 1.00 90.50 95 ASN A CA 1
ATOM 701 C C . ASN A 1 95 ? 13.383 6.145 -5.454 1.00 90.50 95 ASN A C 1
ATOM 703 O O . ASN A 1 95 ? 12.740 6.923 -6.170 1.00 90.50 95 ASN A O 1
ATOM 707 N N . PHE A 1 96 ? 12.842 5.406 -4.496 1.00 91.38 96 PHE A N 1
ATOM 708 C CA . PHE A 1 96 ? 11.473 5.510 -4.035 1.00 91.38 96 PHE A CA 1
ATOM 709 C C . PHE A 1 96 ? 11.462 5.896 -2.562 1.00 91.38 96 PHE A C 1
ATOM 711 O O . PHE A 1 96 ? 11.853 5.124 -1.687 1.00 91.38 96 PHE A O 1
ATOM 718 N N . ALA A 1 97 ? 11.040 7.125 -2.292 1.00 94.81 97 ALA A N 1
ATOM 719 C CA . ALA A 1 97 ? 11.074 7.694 -0.956 1.00 94.81 97 ALA A CA 1
ATOM 720 C C . ALA A 1 97 ? 9.831 8.523 -0.681 1.00 94.81 97 ALA A C 1
ATOM 722 O O . ALA A 1 97 ? 9.324 9.233 -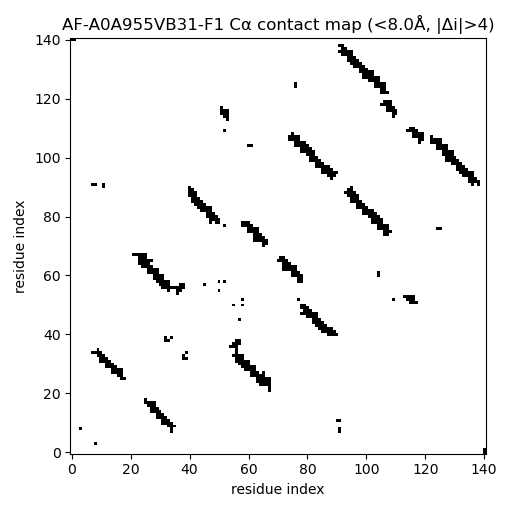1.555 1.00 94.81 97 ALA A O 1
ATOM 723 N N . GLY A 1 98 ? 9.370 8.494 0.561 1.00 96.00 98 GLY A N 1
ATOM 724 C CA . GLY A 1 98 ? 8.147 9.170 0.943 1.00 96.00 98 GLY A CA 1
ATOM 725 C C . GLY A 1 98 ? 7.668 8.827 2.341 1.00 96.00 98 GLY A C 1
ATOM 726 O O . GLY A 1 98 ? 8.403 8.300 3.183 1.00 96.00 98 GLY A O 1
ATOM 727 N N . SER A 1 99 ? 6.410 9.166 2.594 1.00 96.88 99 SER A N 1
ATOM 728 C CA . SER A 1 99 ? 5.750 8.856 3.851 1.00 96.88 99 SER A CA 1
ATOM 729 C C . SER A 1 99 ? 4.261 8.582 3.696 1.00 96.88 99 SER A C 1
ATOM 731 O O . SER A 1 99 ? 3.584 9.145 2.841 1.00 96.88 99 SER A O 1
ATOM 733 N N . LEU A 1 100 ? 3.759 7.722 4.571 1.00 97.56 100 LEU A N 1
ATOM 734 C CA . LEU A 1 100 ? 2.349 7.490 4.830 1.00 97.56 100 LEU A CA 1
ATOM 735 C C . LEU A 1 100 ? 1.948 8.258 6.085 1.00 97.56 100 LEU A C 1
ATOM 737 O O . LEU A 1 100 ? 2.722 8.323 7.044 1.00 97.56 100 LEU A O 1
ATOM 741 N N . SER A 1 101 ? 0.752 8.836 6.089 1.00 98.12 101 SER A N 1
ATOM 742 C CA . SER A 1 101 ? 0.206 9.570 7.236 1.00 98.12 101 SER A CA 1
ATOM 743 C C . SER A 1 101 ? -1.284 9.306 7.410 1.00 98.12 101 SER A C 1
ATOM 745 O O . SER A 1 101 ? -2.047 9.378 6.443 1.00 98.12 101 SER A O 1
ATOM 747 N N . ASP A 1 102 ? -1.677 9.023 8.653 1.00 97.94 102 ASP A N 1
ATOM 748 C CA . ASP A 1 102 ? -3.059 8.806 9.092 1.00 97.94 102 ASP A CA 1
ATOM 749 C C . ASP A 1 102 ? -3.825 7.803 8.211 1.00 97.94 102 ASP A C 1
ATOM 751 O O . ASP A 1 102 ? -5.003 7.985 7.886 1.00 97.94 102 ASP A O 1
ATOM 755 N N . VAL A 1 103 ? -3.142 6.730 7.801 1.00 98.06 103 VAL A N 1
ATOM 756 C CA . VAL A 1 103 ? -3.723 5.726 6.913 1.00 98.06 103 VAL A CA 1
ATOM 757 C C . VAL A 1 103 ? -4.624 4.786 7.700 1.00 98.06 103 VAL A C 1
ATOM 759 O O . VAL A 1 103 ? -4.256 4.258 8.751 1.00 98.06 103 VAL A O 1
ATOM 762 N N . THR A 1 104 ? -5.810 4.542 7.155 1.00 98.12 104 THR A N 1
ATOM 763 C CA . THR A 1 104 ? -6.727 3.507 7.632 1.00 98.12 104 THR A CA 1
ATOM 764 C C . THR A 1 104 ? -6.981 2.523 6.504 1.00 98.12 104 THR A C 1
ATOM 766 O O . THR A 1 104 ? -7.425 2.924 5.430 1.00 98.12 104 THR A O 1
ATOM 769 N N . LEU A 1 105 ? -6.712 1.242 6.744 1.00 98.19 105 LEU A N 1
ATOM 770 C CA . LEU A 1 105 ? -6.935 0.154 5.798 1.00 98.19 105 LEU A CA 1
ATOM 771 C C . LEU A 1 105 ? -8.038 -0.775 6.306 1.00 98.19 105 LEU A C 1
ATOM 773 O O . LEU A 1 105 ? -8.185 -0.964 7.514 1.00 98.19 105 LEU A O 1
ATOM 777 N N . THR A 1 106 ? -8.799 -1.379 5.399 1.00 98.25 106 THR A N 1
ATOM 778 C CA . THR A 1 106 ? -9.837 -2.371 5.734 1.00 98.25 106 THR A CA 1
ATOM 779 C C . THR A 1 106 ? -9.514 -3.706 5.088 1.00 98.25 106 THR A C 1
ATOM 781 O O . THR A 1 106 ? -9.002 -3.739 3.974 1.00 98.25 106 THR A O 1
ATOM 784 N N . GLU A 1 107 ? -9.802 -4.797 5.793 1.00 98.44 107 GLU A N 1
ATOM 785 C CA . GLU A 1 107 ? -9.646 -6.157 5.280 1.00 98.44 107 GLU A CA 1
ATOM 786 C C . GLU A 1 107 ? -10.549 -6.390 4.059 1.00 98.44 107 GLU A C 1
ATOM 788 O O . GLU A 1 107 ? -11.763 -6.160 4.117 1.00 98.44 107 GLU A O 1
ATOM 793 N N . VAL A 1 108 ? -9.959 -6.856 2.961 1.00 98.50 108 VAL A N 1
ATOM 794 C CA . VAL A 1 108 ? -10.639 -7.109 1.686 1.00 98.50 108 VAL A CA 1
ATOM 795 C C . VAL A 1 108 ? -10.292 -8.493 1.139 1.00 98.50 108 VAL A C 1
ATOM 797 O O . VAL A 1 108 ? -9.211 -9.025 1.385 1.00 98.50 108 VAL A O 1
ATOM 800 N N . THR A 1 109 ? -11.202 -9.066 0.357 1.00 97.94 109 THR A N 1
ATOM 801 C CA . THR A 1 109 ? -10.880 -10.104 -0.633 1.00 97.94 109 THR A CA 1
ATOM 802 C C . THR A 1 109 ? -10.662 -9.444 -1.984 1.00 97.94 109 THR A C 1
ATOM 804 O O . THR A 1 109 ? -11.423 -8.540 -2.324 1.00 97.94 109 THR A O 1
ATOM 807 N N . VAL A 1 110 ? -9.690 -9.914 -2.758 1.00 96.94 110 VAL A N 1
ATOM 808 C CA . VAL A 1 110 ? -9.471 -9.495 -4.149 1.00 96.94 110 VAL A CA 1
ATOM 809 C C . VAL A 1 110 ? -9.843 -10.664 -5.053 1.00 96.94 110 VAL A C 1
ATOM 811 O O . VAL A 1 110 ? -9.353 -11.772 -4.839 1.00 96.94 110 VAL A O 1
ATOM 814 N N . ASP A 1 111 ? -10.750 -10.430 -5.998 1.00 96.75 111 ASP A N 1
ATOM 815 C CA . ASP A 1 111 ? -11.114 -11.411 -7.023 1.00 96.75 111 ASP A CA 1
ATOM 816 C C . ASP A 1 111 ? -9.947 -11.617 -8.005 1.00 96.75 111 ASP A C 1
ATOM 818 O O . ASP A 1 111 ? -9.294 -10.654 -8.401 1.00 96.75 111 ASP A O 1
ATOM 822 N N . ASP A 1 112 ? -9.640 -12.859 -8.370 1.00 93.62 112 ASP A N 1
ATOM 823 C CA . ASP A 1 112 ? -8.489 -13.187 -9.218 1.00 93.62 112 ASP A CA 1
ATOM 824 C C . ASP A 1 112 ? -8.769 -13.046 -10.723 1.00 93.62 112 ASP A C 1
ATOM 826 O O . ASP A 1 112 ? -7.827 -13.050 -11.520 1.00 93.62 112 ASP A O 1
ATOM 830 N N . GLU A 1 113 ? -10.035 -12.901 -11.124 1.00 94.31 113 GLU A N 1
ATOM 831 C CA . GLU A 1 113 ? -10.428 -12.703 -12.519 1.00 94.31 113 GLU A CA 1
ATOM 832 C C . GLU A 1 113 ? -10.483 -11.218 -12.888 1.00 94.31 113 GLU A C 1
ATOM 834 O O . GLU A 1 113 ? -10.012 -10.838 -13.966 1.00 94.31 113 GLU A O 1
ATOM 839 N N . ASP A 1 114 ? -11.062 -10.382 -12.020 1.00 95.50 114 ASP A N 1
ATOM 840 C CA . ASP A 1 114 ? -11.299 -8.960 -12.308 1.00 95.50 114 ASP A CA 1
ATOM 841 C C . ASP A 1 114 ? -10.633 -7.973 -11.340 1.00 95.50 114 ASP A C 1
ATOM 843 O O . ASP A 1 114 ? -10.753 -6.761 -11.532 1.00 95.50 114 ASP A O 1
ATOM 847 N N . PHE A 1 115 ? -9.899 -8.475 -10.343 1.00 96.56 115 PHE A N 1
ATOM 848 C CA . PHE A 1 115 ? -9.190 -7.682 -9.333 1.00 96.56 115 PHE A CA 1
ATOM 849 C C . PHE A 1 115 ? -10.099 -6.827 -8.445 1.00 96.56 115 PHE A C 1
ATOM 851 O O . PHE A 1 115 ? -9.611 -5.995 -7.676 1.00 96.56 115 PHE A O 1
ATOM 858 N N . THR A 1 116 ? -11.418 -7.035 -8.478 1.00 97.81 116 THR A N 1
ATOM 859 C CA . THR A 1 116 ? -12.344 -6.281 -7.637 1.00 97.81 116 THR A CA 1
ATOM 860 C C . THR A 1 116 ? -12.087 -6.603 -6.174 1.00 97.81 116 THR A C 1
ATOM 862 O O . THR A 1 116 ? -12.279 -7.729 -5.708 1.00 97.81 116 THR A O 1
ATOM 865 N N . SER A 1 117 ? -11.721 -5.583 -5.399 1.00 98.12 117 SER A N 1
ATOM 866 C CA . SER A 1 117 ? -11.633 -5.716 -3.947 1.00 98.12 117 SER A CA 1
ATOM 867 C C . SER A 1 117 ? -13.012 -5.586 -3.298 1.00 98.12 117 SER A C 1
ATOM 869 O O . SER A 1 117 ? -13.736 -4.623 -3.560 1.00 98.12 117 SER A O 1
ATOM 871 N N . THR A 1 118 ? -13.360 -6.503 -2.399 1.00 98.19 118 THR A N 1
ATOM 872 C CA . THR A 1 118 ? -14.597 -6.468 -1.606 1.00 98.19 118 THR A CA 1
ATOM 873 C C . THR A 1 118 ? -14.268 -6.501 -0.112 1.00 98.19 118 THR A C 1
ATOM 875 O O . THR A 1 118 ? -13.537 -7.395 0.313 1.00 98.19 118 THR A O 1
ATOM 878 N N . PRO A 1 119 ? -14.812 -5.587 0.718 1.00 97.88 119 PRO A N 1
ATOM 879 C CA . PRO A 1 119 ? -14.627 -5.643 2.165 1.00 97.88 119 PRO A CA 1
ATOM 880 C C . PRO A 1 119 ? -15.101 -6.969 2.763 1.00 97.88 119 PRO A C 1
ATOM 882 O O . PRO A 1 119 ? -16.221 -7.420 2.504 1.00 97.88 119 PRO A O 1
ATOM 885 N N . VAL A 1 120 ? -14.278 -7.568 3.622 1.00 98.12 120 VAL A N 1
ATOM 886 C CA . VAL A 1 120 ? -14.656 -8.778 4.359 1.00 98.12 120 VAL A CA 1
ATOM 887 C C . VAL A 1 120 ? -15.738 -8.424 5.379 1.00 98.12 120 VAL A C 1
ATOM 889 O O . VAL A 1 120 ? -15.586 -7.512 6.193 1.00 98.12 120 VAL A O 1
ATOM 892 N N . ALA A 1 121 ? -16.857 -9.152 5.365 1.00 96.62 121 ALA A N 1
ATOM 893 C CA . ALA A 1 121 ? -17.946 -8.927 6.311 1.00 96.62 121 ALA A CA 1
ATOM 894 C C . ALA A 1 121 ? -17.482 -9.195 7.756 1.00 96.62 121 ALA A C 1
ATOM 896 O O . ALA A 1 121 ? -17.157 -10.324 8.117 1.00 96.62 121 ALA A O 1
ATOM 897 N N . GLY A 1 122 ? -17.474 -8.150 8.591 1.00 95.75 122 GLY A N 1
ATOM 898 C CA . GLY A 1 122 ? -16.915 -8.224 9.948 1.00 95.75 122 GLY A CA 1
ATOM 899 C C . GLY A 1 122 ? -15.382 -8.258 9.992 1.00 95.75 122 GLY A C 1
ATOM 900 O O . GLY A 1 122 ? -14.822 -8.562 11.046 1.00 95.75 122 GLY A O 1
ATOM 901 N N . GLY A 1 123 ? -14.727 -7.956 8.867 1.00 94.38 123 GLY A N 1
ATOM 902 C CA . GLY A 1 123 ? -13.283 -7.818 8.751 1.00 94.38 123 GLY A CA 1
ATOM 903 C C . GLY A 1 123 ? -12.735 -6.679 9.604 1.00 94.38 123 GLY A C 1
ATOM 904 O O . GLY A 1 123 ? -13.472 -5.825 10.115 1.00 94.38 123 GLY A O 1
ATOM 905 N N . LYS A 1 124 ? -11.421 -6.697 9.803 1.00 97.06 124 LYS A N 1
ATOM 906 C CA . LYS A 1 124 ? -10.745 -5.734 10.675 1.00 97.06 124 LYS A CA 1
ATOM 907 C C . LYS A 1 124 ? -10.296 -4.484 9.927 1.00 97.06 124 LYS A C 1
ATOM 909 O O . LYS A 1 124 ? -10.176 -4.449 8.705 1.00 97.06 124 LYS A O 1
ATOM 914 N N . THR A 1 125 ? -10.003 -3.462 10.720 1.00 96.88 125 THR A N 1
ATOM 915 C CA . THR A 1 125 ? -9.353 -2.233 10.277 1.00 96.88 125 THR A CA 1
ATOM 916 C C . THR A 1 125 ? -7.924 -2.210 10.801 1.00 96.88 125 THR A C 1
ATOM 918 O O . THR A 1 125 ? -7.689 -2.558 11.962 1.00 96.88 125 THR A O 1
ATOM 921 N N . TRP A 1 126 ? -6.988 -1.770 9.966 1.00 96.31 126 TRP A N 1
ATOM 922 C CA . TRP A 1 126 ? -5.606 -1.508 10.343 1.00 96.31 126 TRP A CA 1
ATOM 923 C C . TRP A 1 126 ? -5.341 -0.006 10.280 1.00 96.31 126 TRP A C 1
ATOM 925 O O . TRP A 1 126 ? -5.517 0.614 9.235 1.00 96.31 126 TRP A O 1
ATOM 935 N N . CYS A 1 127 ? -4.918 0.585 11.396 1.00 96.56 127 CYS A N 1
ATOM 936 C CA . CYS A 1 127 ? -4.537 1.995 11.443 1.00 96.56 127 CYS A CA 1
ATOM 937 C C . CYS A 1 127 ? -3.013 2.110 11.418 1.00 96.56 127 CYS A C 1
ATOM 939 O O . CYS A 1 127 ? -2.344 1.552 12.288 1.00 96.56 127 CYS A O 1
ATOM 941 N N . LEU A 1 128 ? -2.480 2.853 10.452 1.00 94.12 128 LEU A N 1
ATOM 942 C CA . LEU A 1 128 ? -1.062 3.164 10.317 1.00 94.12 128 LEU A CA 1
ATOM 943 C C . LEU A 1 128 ? -0.880 4.682 10.495 1.00 94.12 128 LEU A C 1
ATOM 945 O O . LEU A 1 128 ? -1.104 5.438 9.548 1.00 94.12 128 LEU A O 1
ATOM 949 N N . PRO A 1 129 ? -0.512 5.152 11.706 1.00 93.81 129 PRO A N 1
ATOM 950 C CA . PRO A 1 129 ? -0.431 6.584 11.996 1.00 93.81 129 PRO A CA 1
ATOM 951 C C 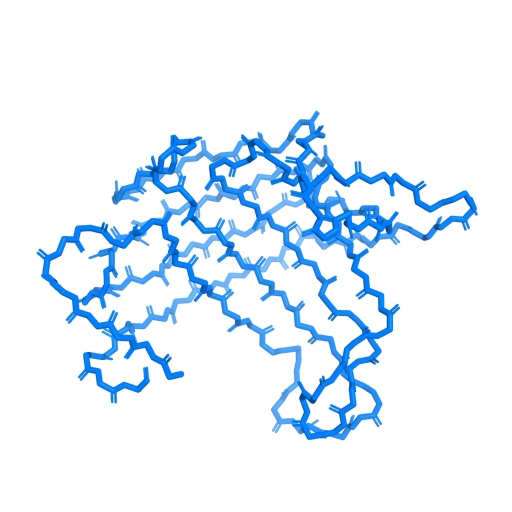. PRO A 1 129 ? 0.607 7.296 11.132 1.00 93.81 129 PRO A C 1
ATOM 953 O O . PRO A 1 129 ? 0.339 8.358 10.577 1.00 93.81 129 PRO A O 1
ATOM 956 N N . SER A 1 130 ? 1.790 6.699 11.002 1.00 94.19 130 SER A N 1
ATOM 957 C CA . SER A 1 130 ? 2.820 7.172 10.093 1.00 94.19 130 SER A CA 1
ATOM 958 C C . SER A 1 130 ? 3.816 6.070 9.757 1.00 94.19 130 SER A C 1
ATOM 960 O O . SER A 1 130 ? 4.082 5.184 10.570 1.00 94.19 130 SER A O 1
ATOM 962 N N . LEU A 1 131 ? 4.378 6.146 8.553 1.00 93.69 131 LEU A N 1
ATOM 963 C CA . LEU A 1 131 ? 5.495 5.316 8.106 1.00 93.69 131 LEU A CA 1
ATOM 964 C C . LEU A 1 131 ? 6.321 6.114 7.102 1.00 93.69 131 LEU A C 1
ATOM 966 O O . LEU A 1 131 ? 5.761 6.655 6.157 1.00 93.69 131 LEU A O 1
ATOM 970 N N . SER A 1 132 ? 7.635 6.190 7.286 1.00 94.31 132 SER A N 1
ATOM 971 C CA . SER A 1 132 ? 8.546 6.799 6.311 1.00 94.31 132 SER A CA 1
ATOM 972 C C . SER A 1 132 ? 9.401 5.722 5.665 1.00 94.31 132 SER A C 1
ATOM 974 O O . SER A 1 132 ? 9.798 4.768 6.332 1.00 94.31 132 SER A O 1
ATOM 976 N N . PHE A 1 133 ? 9.699 5.893 4.383 1.00 92.31 133 PHE A N 1
ATOM 977 C CA . PHE A 1 133 ? 10.488 4.951 3.601 1.00 92.31 133 PHE A CA 1
ATOM 978 C C . PHE A 1 133 ? 11.421 5.694 2.646 1.00 92.31 133 PHE A C 1
ATOM 980 O O . PHE A 1 133 ? 11.115 6.795 2.186 1.00 92.31 133 PHE A O 1
ATOM 987 N N . ASP A 1 134 ? 12.567 5.081 2.375 1.00 92.69 134 ASP A N 1
ATOM 988 C CA . ASP A 1 134 ? 13.578 5.554 1.433 1.00 92.69 134 ASP A CA 1
ATOM 989 C C . ASP A 1 134 ? 14.335 4.321 0.928 1.00 92.69 134 ASP A C 1
ATOM 991 O O . ASP A 1 134 ? 15.066 3.686 1.690 1.00 92.69 134 ASP A O 1
ATOM 995 N N . GLN A 1 135 ? 14.051 3.912 -0.30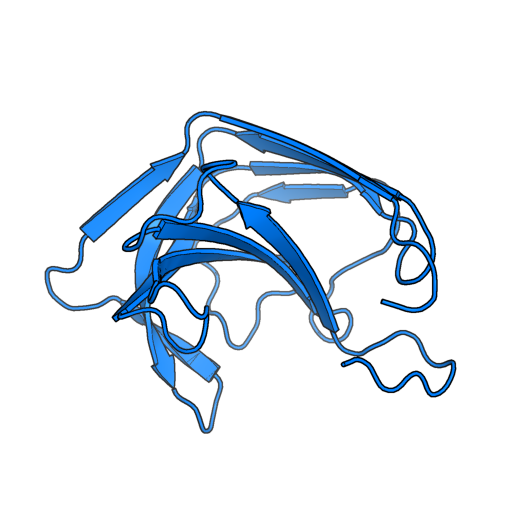7 1.00 85.88 135 GLN A N 1
ATOM 996 C CA . GLN A 1 135 ? 14.559 2.686 -0.917 1.00 85.88 135 GLN A CA 1
ATOM 997 C C . GLN A 1 135 ? 15.070 2.986 -2.320 1.00 85.88 135 GLN A C 1
ATOM 999 O O . GLN A 1 135 ? 14.335 3.486 -3.171 1.00 85.88 135 GLN A O 1
ATOM 1004 N N . THR A 1 136 ? 16.323 2.639 -2.590 1.00 83.38 136 THR A N 1
ATOM 1005 C CA . THR A 1 136 ? 16.881 2.717 -3.942 1.00 83.38 136 THR A CA 1
ATOM 1006 C C . THR A 1 136 ? 16.670 1.387 -4.649 1.00 83.38 136 THR A C 1
ATOM 1008 O O . THR A 1 136 ? 17.132 0.359 -4.158 1.00 83.38 136 THR A O 1
ATOM 1011 N N . ILE A 1 137 ? 15.995 1.407 -5.802 1.00 71.25 137 ILE A N 1
ATOM 1012 C CA . ILE A 1 137 ? 15.911 0.223 -6.658 1.00 71.25 137 ILE A CA 1
ATOM 1013 C C . ILE A 1 137 ? 17.221 0.099 -7.431 1.00 71.25 137 ILE A C 1
ATOM 1015 O O . ILE A 1 137 ? 17.522 0.913 -8.310 1.00 71.25 137 ILE A O 1
ATOM 1019 N N . GLU A 1 138 ? 17.991 -0.934 -7.110 1.00 68.44 138 GLU A N 1
ATOM 1020 C CA . GLU A 1 138 ? 19.147 -1.332 -7.903 1.00 68.44 138 GLU A CA 1
ATOM 1021 C C . GLU A 1 138 ? 18.681 -2.228 -9.066 1.00 68.44 138 GLU A C 1
ATOM 1023 O O . GLU A 1 138 ? 17.920 -3.173 -8.852 1.00 68.44 138 GLU A O 1
ATOM 1028 N N . PRO A 1 139 ? 19.110 -1.970 -10.313 1.00 55.00 139 PRO A N 1
ATOM 1029 C CA . PRO A 1 139 ? 18.732 -2.812 -11.439 1.00 55.00 139 PRO A CA 1
ATOM 1030 C C . PRO A 1 139 ? 19.331 -4.221 -11.288 1.00 55.00 139 PRO A C 1
ATOM 1032 O O . PRO A 1 139 ? 20.541 -4.397 -11.442 1.00 55.00 139 PRO A O 1
ATOM 1035 N N . GLY A 1 140 ? 18.483 -5.229 -11.052 1.00 51.41 140 GLY A N 1
ATOM 1036 C CA . GLY A 1 140 ? 18.865 -6.644 -11.155 1.00 51.41 140 GLY A CA 1
ATOM 1037 C C . GLY A 1 140 ? 18.529 -7.574 -9.984 1.00 51.41 140 GLY A C 1
ATOM 1038 O O . GLY A 1 140 ? 19.014 -8.707 -10.022 1.00 51.41 140 GLY A O 1
ATOM 1039 N N . GLU A 1 141 ? 17.728 -7.158 -8.997 1.00 41.16 141 GLU A N 1
ATOM 1040 C CA . GLU A 1 141 ? 17.123 -8.065 -7.996 1.00 41.16 141 GLU A CA 1
ATOM 1041 C C . GLU A 1 141 ? 15.624 -8.312 -8.251 1.00 41.16 141 GLU A C 1
ATOM 1043 O O . GLU A 1 141 ? 14.898 -7.347 -8.577 1.00 41.16 141 GLU A O 1
#

Solvent-accessible surface area (backbone atoms only — not comparable to full-atom values): 7808 Å² total; per-residue (Å²): 134,82,87,85,84,85,61,88,60,66,60,47,78,46,78,43,68,82,56,101,64,74,63,55,67,41,48,35,43,33,45,35,36,21,43,89,47,69,33,75,70,43,62,45,79,47,72,46,78,52,64,44,65,56,63,34,12,72,39,44,35,35,40,28,59,19,43,68,82,68,84,47,51,82,41,40,22,42,40,37,31,31,36,42,40,32,70,32,29,50,60,82,66,22,43,40,26,35,35,39,36,58,28,34,23,38,27,36,48,66,42,91,88,70,35,50,49,43,74,41,90,90,51,58,73,49,78,45,66,66,50,75,51,77,46,72,42,6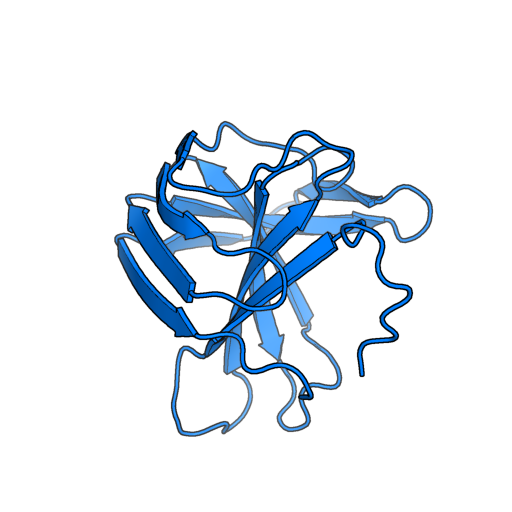6,83,87,116

Secondary structure (DSSP, 8-state):
-----SSPPSEEEEEEES-SS--SSEEEEEEEEEGGGT--SS-EEEEE----TTT-SEEEEEEEEE-TTSS-EEEEEEEEEEEEEEEEE-GGGSEEEEEEEEEEEEEEEE-TTT--EEE-TT--EEEEEEEEEEEE--TT-